Protein AF-A0A8H9R2J2-F1 (afdb_monomer_lite)

Structure (mmCIF, N/CA/C/O backbone):
data_AF-A0A8H9R2J2-F1
#
_entry.id   AF-A0A8H9R2J2-F1
#
loop_
_atom_site.group_PDB
_atom_site.id
_atom_site.type_symbol
_atom_site.label_atom_id
_atom_site.label_alt_id
_atom_site.label_comp_id
_atom_site.label_asym_id
_atom_site.label_entity_id
_atom_site.label_seq_id
_atom_site.pdbx_PDB_ins_code
_atom_site.Cartn_x
_atom_site.Cartn_y
_atom_site.Cartn_z
_atom_site.occupancy
_atom_site.B_iso_or_equiv
_atom_site.auth_seq_id
_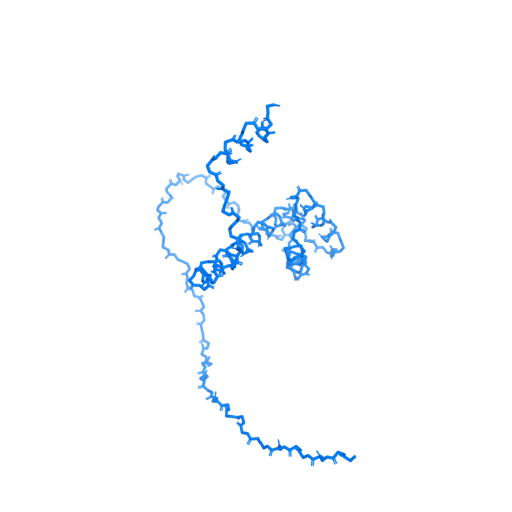atom_site.auth_comp_id
_atom_site.auth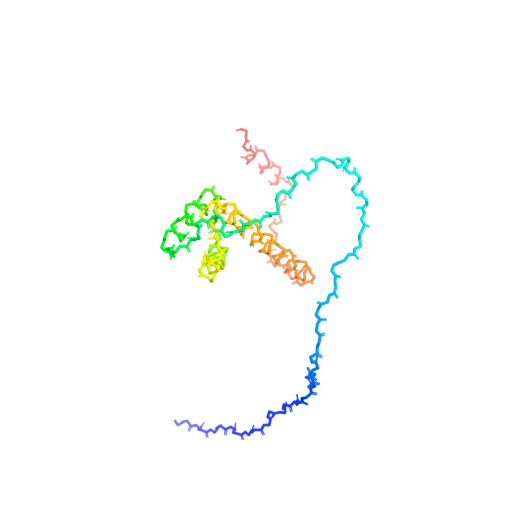_asym_id
_atom_site.auth_atom_id
_atom_site.pdbx_PDB_model_num
ATOM 1 N N . PRO A 1 1 ? 14.509 -47.977 -27.567 1.00 40.25 1 PRO A N 1
ATOM 2 C CA . PRO A 1 1 ? 15.419 -48.338 -26.453 1.00 40.25 1 PRO A CA 1
ATOM 3 C C . PRO A 1 1 ? 16.107 -47.089 -25.881 1.00 40.25 1 PRO A C 1
ATOM 5 O O . PRO A 1 1 ? 16.903 -46.465 -26.574 1.00 40.25 1 PRO A O 1
ATOM 8 N N . LEU A 1 2 ? 15.741 -46.700 -24.653 1.00 37.38 2 LEU A N 1
ATOM 9 C CA . LEU A 1 2 ? 16.512 -45.759 -23.833 1.00 37.38 2 LEU A CA 1
ATOM 10 C C . LEU A 1 2 ? 17.822 -46.418 -23.378 1.00 37.38 2 LEU A C 1
ATOM 12 O O . LEU A 1 2 ? 17.802 -47.600 -23.030 1.00 37.38 2 LEU A O 1
ATOM 16 N N . PRO A 1 3 ? 18.894 -45.636 -23.194 1.00 49.31 3 PRO A N 1
ATOM 17 C CA . PRO A 1 3 ? 19.868 -45.891 -22.152 1.00 49.31 3 PRO A CA 1
ATOM 18 C C . PRO A 1 3 ? 19.660 -44.916 -20.984 1.00 49.31 3 PRO A C 1
ATOM 20 O O . PRO A 1 3 ? 19.896 -43.714 -21.089 1.00 49.31 3 PRO A O 1
ATOM 23 N N . ASN A 1 4 ? 19.234 -45.480 -19.854 1.00 39.59 4 ASN A N 1
ATOM 24 C CA . ASN A 1 4 ? 19.409 -44.919 -18.518 1.00 39.59 4 ASN A CA 1
ATOM 25 C C . ASN A 1 4 ? 20.904 -44.850 -18.172 1.00 39.59 4 ASN A C 1
ATOM 27 O O . ASN A 1 4 ? 21.568 -45.886 -18.224 1.00 39.59 4 ASN A O 1
ATOM 31 N N . LYS A 1 5 ? 21.391 -43.699 -17.688 1.00 43.66 5 LYS A N 1
ATOM 32 C CA . LYS A 1 5 ? 22.328 -43.643 -16.548 1.00 43.66 5 LYS A CA 1
ATOM 33 C C . LYS A 1 5 ? 22.437 -42.220 -15.980 1.00 43.66 5 LYS A C 1
ATOM 35 O O . LYS A 1 5 ? 22.988 -41.334 -16.624 1.00 43.66 5 LYS A O 1
ATOM 40 N N . LEU A 1 6 ? 21.921 -42.024 -14.764 1.00 39.28 6 LEU A N 1
ATOM 41 C CA . LEU A 1 6 ? 22.295 -40.906 -13.889 1.00 39.28 6 LEU A CA 1
ATOM 42 C C . LEU A 1 6 ? 23.759 -41.054 -13.441 1.00 39.28 6 LEU A C 1
ATOM 44 O O . LEU A 1 6 ? 24.194 -42.183 -13.191 1.00 39.28 6 LEU A O 1
ATOM 48 N N . PRO A 1 7 ? 24.462 -39.944 -13.174 1.00 38.97 7 PRO A N 1
ATOM 49 C CA . PRO A 1 7 ? 25.505 -39.907 -12.168 1.00 38.97 7 PRO A CA 1
ATOM 50 C C . PRO A 1 7 ? 24.983 -39.241 -10.883 1.00 38.97 7 PRO A C 1
ATOM 52 O O . PRO A 1 7 ? 24.687 -38.049 -10.856 1.00 38.97 7 PRO A O 1
ATOM 55 N N . ASN A 1 8 ? 24.904 -40.039 -9.816 1.00 38.12 8 ASN A N 1
ATOM 56 C CA . ASN A 1 8 ? 25.047 -39.568 -8.440 1.00 38.12 8 ASN A CA 1
ATOM 57 C C . ASN A 1 8 ? 26.538 -39.314 -8.183 1.00 38.12 8 ASN A C 1
ATOM 59 O O . ASN A 1 8 ? 27.336 -40.218 -8.433 1.00 38.12 8 ASN A O 1
ATOM 63 N N . ASN A 1 9 ? 26.899 -38.172 -7.600 1.00 42.84 9 ASN A N 1
ATOM 64 C CA . ASN A 1 9 ? 27.649 -38.156 -6.343 1.00 42.84 9 ASN A CA 1
ATOM 65 C C . ASN A 1 9 ? 27.683 -36.757 -5.714 1.00 42.84 9 ASN A C 1
ATOM 67 O O . ASN A 1 9 ? 27.720 -35.716 -6.363 1.00 42.84 9 ASN A O 1
ATOM 71 N N . GLU A 1 10 ? 27.611 -36.808 -4.397 1.00 39.50 10 GLU A N 1
ATOM 72 C CA . GLU A 1 10 ? 27.615 -35.728 -3.436 1.00 39.50 10 GLU A CA 1
ATOM 73 C C . GLU A 1 10 ? 29.018 -35.121 -3.305 1.00 39.50 10 GLU A C 1
ATOM 75 O O . GLU A 1 10 ? 30.002 -35.851 -3.187 1.00 39.50 10 GLU A O 1
ATOM 80 N N . ASN A 1 11 ? 29.099 -33.789 -3.254 1.00 36.09 11 ASN A N 1
ATOM 81 C CA . ASN A 1 11 ? 29.964 -33.091 -2.299 1.00 36.09 11 ASN A CA 1
ATOM 82 C C . ASN A 1 11 ? 29.578 -31.604 -2.247 1.00 36.09 11 ASN A C 1
ATOM 84 O O . ASN A 1 11 ? 30.081 -30.775 -3.004 1.00 36.09 11 ASN A O 1
ATOM 88 N N . ILE A 1 12 ? 28.626 -31.273 -1.372 1.00 41.31 12 ILE A N 1
ATOM 89 C CA . ILE A 1 12 ? 28.333 -29.888 -0.997 1.00 41.31 12 ILE A CA 1
ATOM 90 C C . ILE A 1 12 ? 29.261 -29.552 0.169 1.00 41.31 12 ILE A C 1
ATOM 92 O O . ILE A 1 12 ? 29.007 -29.938 1.307 1.00 41.31 12 ILE A O 1
ATOM 96 N N . THR A 1 13 ? 30.347 -28.841 -0.119 1.00 35.34 13 THR A N 1
ATOM 97 C CA . THR A 1 13 ? 31.195 -28.247 0.914 1.00 35.34 13 THR A CA 1
ATOM 98 C C . THR A 1 13 ? 30.497 -27.006 1.466 1.00 35.34 13 THR A C 1
ATOM 100 O O . THR A 1 13 ? 30.452 -25.965 0.813 1.00 35.34 13 THR A O 1
ATOM 103 N N . ILE A 1 14 ? 29.944 -27.121 2.671 1.00 45.06 14 ILE A N 1
ATOM 104 C CA . ILE A 1 14 ? 29.534 -25.988 3.507 1.00 45.06 14 ILE A CA 1
ATOM 105 C C . ILE A 1 14 ? 30.770 -25.558 4.310 1.00 45.06 14 ILE A C 1
ATOM 107 O O . ILE A 1 14 ? 31.346 -26.410 4.987 1.00 45.06 14 ILE A O 1
ATOM 111 N N . PRO A 1 15 ? 31.200 -24.286 4.293 1.00 39.56 15 PRO A N 1
ATOM 112 C CA . PRO A 1 15 ? 32.057 -23.774 5.343 1.00 39.56 15 PRO A CA 1
ATOM 113 C C . PRO A 1 15 ? 31.181 -23.164 6.440 1.00 39.56 15 PRO A C 1
ATOM 115 O O . PRO A 1 15 ? 30.528 -22.137 6.243 1.00 39.56 15 PRO A O 1
ATOM 118 N N . ASP A 1 16 ? 31.175 -23.829 7.591 1.00 35.31 16 ASP A N 1
ATOM 119 C CA . ASP A 1 16 ? 30.593 -23.338 8.832 1.00 35.31 16 ASP A CA 1
ATOM 120 C C . ASP A 1 16 ? 31.522 -22.353 9.559 1.00 35.31 16 ASP A C 1
ATOM 122 O O . ASP A 1 16 ? 32.749 -22.434 9.509 1.00 35.31 16 ASP A O 1
ATOM 126 N N . THR A 1 17 ? 30.863 -21.517 10.363 1.00 38.09 17 THR A N 1
ATOM 127 C CA . THR A 1 17 ? 31.342 -20.738 11.515 1.00 38.09 17 THR A CA 1
ATOM 128 C C . THR A 1 17 ? 31.976 -19.362 11.272 1.00 38.09 17 THR A C 1
ATOM 130 O O . THR A 1 17 ? 33.147 -19.189 10.961 1.00 38.09 17 THR A O 1
ATOM 133 N N . THR A 1 18 ? 31.213 -18.330 11.633 1.00 35.38 18 THR A N 1
ATOM 134 C CA . THR A 1 18 ? 31.682 -17.383 12.657 1.00 35.38 18 THR A CA 1
ATOM 135 C C . THR A 1 18 ? 30.514 -17.065 13.581 1.00 35.38 18 THR A C 1
ATOM 137 O O . THR A 1 18 ? 29.574 -16.359 13.229 1.00 35.38 18 THR A O 1
ATOM 140 N N . SER A 1 19 ? 30.567 -17.677 14.760 1.00 42.97 19 SER A N 1
ATOM 141 C CA . SER A 1 19 ? 29.720 -17.348 15.898 1.00 42.97 19 SER A CA 1
ATOM 142 C C . SER A 1 19 ? 30.128 -15.976 16.434 1.00 42.97 19 SER A C 1
ATOM 144 O O . SER A 1 19 ? 31.315 -15.734 16.644 1.00 42.97 19 SER A O 1
ATOM 146 N N . ILE A 1 20 ? 29.159 -15.093 16.669 1.00 40.41 20 ILE A N 1
ATOM 147 C CA . ILE A 1 20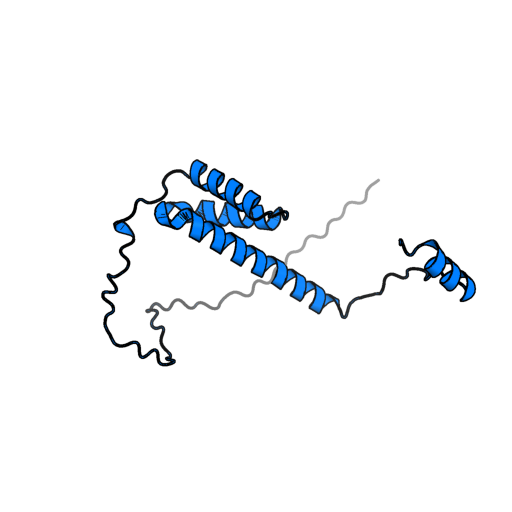 ? 29.309 -13.968 17.597 1.00 40.41 20 ILE A CA 1
ATOM 148 C C . ILE A 1 20 ? 28.048 -13.952 18.452 1.00 40.41 20 ILE A C 1
ATOM 150 O O . ILE A 1 20 ? 27.108 -13.193 18.225 1.00 40.41 20 ILE A O 1
ATOM 154 N N . GLU A 1 21 ? 28.020 -14.852 19.428 1.00 39.72 21 GLU A N 1
ATOM 155 C CA . GLU A 1 21 ? 27.194 -14.665 20.607 1.00 39.72 21 GLU A CA 1
ATOM 156 C C . GLU A 1 21 ? 27.966 -13.740 21.555 1.00 39.72 21 GLU A C 1
ATOM 158 O O . GLU A 1 21 ? 29.049 -14.062 22.042 1.00 39.72 21 GLU A O 1
ATOM 163 N N . GLY A 1 22 ? 27.436 -12.536 21.739 1.00 34.53 22 GLY A N 1
ATOM 164 C CA . GLY A 1 22 ? 28.041 -11.487 22.545 1.00 34.53 22 GLY A CA 1
ATOM 165 C C . GLY A 1 22 ? 27.016 -10.395 22.793 1.00 34.53 22 GLY A C 1
ATOM 166 O O . GLY A 1 22 ? 26.977 -9.386 22.097 1.00 34.53 22 GLY A O 1
ATOM 167 N N . ASN A 1 23 ? 26.138 -10.640 23.762 1.00 40.50 23 ASN A N 1
ATOM 168 C CA . ASN A 1 23 ? 25.241 -9.640 24.325 1.00 40.50 23 ASN A CA 1
ATOM 169 C C . ASN A 1 23 ? 26.026 -8.375 24.707 1.00 40.50 23 ASN A C 1
ATOM 171 O O . ASN A 1 23 ? 26.994 -8.496 25.452 1.00 40.50 23 ASN A O 1
ATOM 175 N N . GLN A 1 24 ? 25.569 -7.191 24.276 1.00 40.03 24 GLN A N 1
ATOM 176 C CA . GLN A 1 24 ? 25.270 -6.034 25.143 1.00 40.03 24 GLN A CA 1
ATOM 177 C C . GLN A 1 24 ? 25.018 -4.743 24.335 1.00 40.03 24 GLN A C 1
ATOM 179 O O . GLN A 1 24 ? 25.863 -4.277 23.583 1.00 40.03 24 GLN A O 1
ATOM 184 N N . ALA A 1 25 ? 23.826 -4.178 24.565 1.00 40.41 25 ALA A N 1
ATOM 185 C CA . ALA A 1 25 ? 23.420 -2.773 24.456 1.00 40.41 25 ALA A CA 1
ATOM 186 C C . ALA A 1 25 ? 23.825 -1.957 23.207 1.00 40.41 25 ALA A C 1
ATOM 188 O O . ALA A 1 25 ? 24.950 -1.492 23.061 1.00 40.41 25 ALA A O 1
ATOM 189 N N . THR A 1 26 ? 22.828 -1.599 22.393 1.00 51.66 26 THR A N 1
ATOM 190 C CA . THR A 1 26 ? 22.862 -0.396 21.544 1.00 51.66 26 THR A CA 1
ATOM 191 C C . THR A 1 26 ? 22.784 0.879 22.394 1.00 51.66 26 THR A C 1
ATOM 193 O O . THR A 1 26 ? 21.790 1.086 23.091 1.00 51.66 26 THR A O 1
ATOM 196 N N . PRO A 1 27 ? 23.784 1.770 22.309 1.00 44.31 27 PRO A N 1
ATOM 197 C CA . PRO A 1 27 ? 23.528 3.213 22.184 1.00 44.31 27 PRO A CA 1
ATOM 198 C C . PRO A 1 27 ? 24.509 3.844 21.165 1.00 44.31 27 PRO A C 1
ATOM 200 O O . PRO A 1 27 ? 25.546 3.275 20.866 1.00 44.31 27 PRO A O 1
ATOM 203 N N . ARG A 1 28 ? 24.337 5.017 20.558 1.00 37.16 28 ARG A N 1
ATOM 204 C CA . ARG A 1 28 ? 23.518 6.213 20.779 1.00 37.16 28 ARG A CA 1
ATOM 205 C C . ARG A 1 28 ? 23.561 6.974 19.445 1.00 37.16 28 ARG A C 1
ATOM 207 O O . ARG A 1 28 ? 24.633 7.119 18.859 1.00 37.16 28 ARG A O 1
ATOM 214 N N . TYR A 1 29 ? 22.431 7.509 18.990 1.00 47.19 29 TYR A N 1
ATOM 215 C CA . TYR A 1 29 ? 22.470 8.674 18.105 1.00 47.19 29 TYR A CA 1
ATOM 216 C C . TYR A 1 29 ? 23.194 9.806 18.842 1.00 47.19 29 TYR A C 1
ATOM 218 O O . TYR A 1 29 ? 22.926 9.985 20.025 1.00 47.19 29 TYR A O 1
ATOM 226 N N . ILE A 1 30 ? 24.087 10.528 18.157 1.00 48.75 30 ILE A N 1
ATOM 227 C CA . ILE A 1 30 ? 24.297 11.990 18.231 1.00 48.75 30 ILE A CA 1
ATOM 228 C C . ILE A 1 30 ? 25.520 12.352 17.368 1.00 48.75 30 ILE A C 1
ATOM 230 O O . ILE A 1 30 ? 26.632 11.912 17.651 1.00 48.75 30 ILE A O 1
ATOM 234 N N . ARG A 1 31 ? 25.320 13.220 16.363 1.00 39.34 31 ARG A N 1
ATOM 235 C CA . ARG A 1 31 ? 26.267 14.306 16.041 1.00 39.34 31 ARG A CA 1
ATOM 236 C C . ARG A 1 31 ? 25.587 15.439 15.254 1.00 39.34 31 ARG A C 1
ATOM 238 O O . ARG A 1 31 ? 25.525 15.427 14.033 1.00 39.34 31 ARG A O 1
ATOM 245 N N . ASN A 1 32 ? 25.042 16.369 16.030 1.00 47.47 32 ASN A N 1
ATOM 246 C CA . ASN A 1 32 ? 25.094 17.833 15.944 1.00 47.47 32 ASN A CA 1
ATOM 247 C C . ASN A 1 32 ? 25.341 18.486 14.573 1.00 47.47 32 ASN A C 1
ATOM 249 O O . ASN A 1 32 ? 26.468 18.480 14.090 1.00 47.47 32 ASN A O 1
ATOM 253 N N . ASN A 1 33 ? 24.327 19.206 14.084 1.00 49.59 33 ASN A N 1
ATOM 254 C CA . ASN A 1 33 ? 24.485 20.567 13.571 1.00 49.59 33 ASN A CA 1
ATOM 255 C C . ASN A 1 33 ? 23.417 21.435 14.253 1.00 49.59 33 ASN A C 1
ATOM 257 O O . ASN A 1 33 ? 22.268 21.021 14.388 1.00 49.59 33 ASN A O 1
ATOM 261 N N . ASN A 1 34 ? 23.851 22.583 14.757 1.00 53.75 34 ASN A N 1
ATOM 262 C CA . ASN A 1 34 ? 23.181 23.396 15.766 1.00 53.75 34 ASN A CA 1
ATOM 263 C C . ASN A 1 34 ? 21.813 23.906 15.294 1.00 53.75 34 ASN A C 1
ATOM 265 O O . ASN A 1 34 ? 21.733 24.662 14.328 1.00 53.75 34 ASN A O 1
ATOM 269 N N . ILE A 1 35 ? 20.755 23.523 16.007 1.00 57.56 35 ILE A N 1
ATOM 270 C CA . ILE A 1 35 ? 19.443 24.161 15.917 1.00 57.56 35 ILE A CA 1
ATOM 271 C C . ILE A 1 35 ? 19.280 24.943 17.217 1.00 57.56 35 ILE A C 1
ATOM 273 O O . ILE A 1 35 ? 18.864 24.391 18.233 1.00 57.56 35 ILE A O 1
ATOM 277 N N . ASP A 1 36 ? 19.694 26.206 17.190 1.00 52.72 36 ASP A N 1
ATOM 278 C CA . ASP A 1 36 ? 19.280 27.181 18.191 1.00 52.72 36 ASP A CA 1
ATOM 279 C C . ASP A 1 36 ?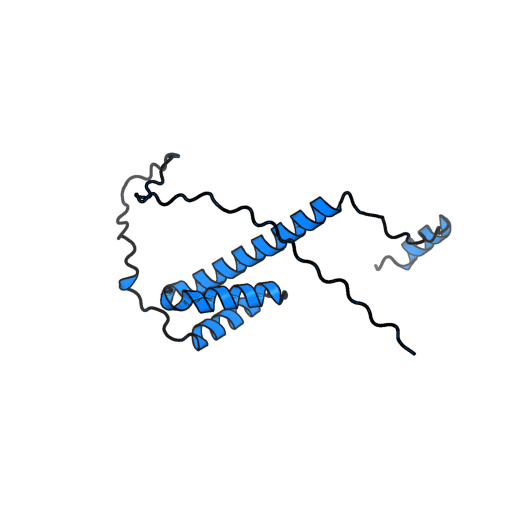 17.892 27.680 17.781 1.00 52.72 36 ASP A C 1
ATOM 281 O O . ASP A 1 36 ? 17.739 28.475 16.852 1.00 52.72 36 ASP A O 1
ATOM 285 N N . ILE A 1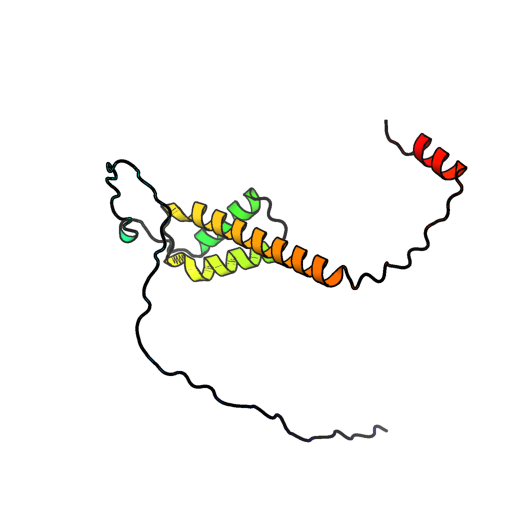 37 ? 16.869 27.104 18.400 1.00 55.94 37 ILE A N 1
ATOM 286 C CA . ILE A 1 37 ? 15.522 27.657 18.398 1.00 55.94 37 ILE A CA 1
ATOM 287 C C . ILE A 1 37 ? 15.290 28.017 19.851 1.00 55.94 37 ILE A C 1
ATOM 289 O O . ILE A 1 37 ? 15.072 27.124 20.673 1.00 55.94 37 ILE A O 1
ATOM 293 N N . ASP A 1 38 ? 15.406 29.310 20.147 1.00 49.47 38 ASP A N 1
ATOM 294 C CA . ASP A 1 38 ? 14.782 29.978 21.286 1.00 49.47 38 ASP A CA 1
ATOM 295 C C . ASP A 1 38 ? 13.658 29.108 21.871 1.00 49.47 38 ASP A C 1
ATOM 297 O O . ASP A 1 38 ? 12.639 28.798 21.239 1.00 49.47 38 ASP A O 1
ATOM 301 N N . SER A 1 39 ? 13.961 28.591 23.056 1.00 55.06 39 SER A N 1
ATOM 302 C CA . SER A 1 39 ? 13.229 27.541 23.731 1.00 55.06 39 SER A CA 1
ATOM 303 C C . SER A 1 39 ? 11.902 28.069 24.261 1.00 55.06 39 SER A C 1
ATOM 305 O O . SER A 1 39 ? 11.762 28.381 25.438 1.00 55.06 39 SER A O 1
ATOM 307 N N . ASN A 1 40 ? 10.887 28.049 23.402 1.00 53.16 40 ASN A N 1
ATOM 308 C CA . ASN A 1 40 ? 9.493 27.924 23.818 1.00 53.16 40 ASN A CA 1
ATOM 309 C C . ASN A 1 40 ? 8.842 26.702 23.157 1.00 53.16 40 ASN A C 1
ATOM 311 O O . ASN A 1 40 ? 7.767 26.773 22.560 1.00 53.16 40 ASN A O 1
ATOM 315 N N . SER A 1 41 ? 9.515 25.554 23.229 1.00 51.59 41 SER A N 1
ATOM 316 C CA . SER A 1 41 ? 8.905 24.294 22.827 1.00 51.59 41 SER A CA 1
ATOM 317 C C . SER A 1 41 ? 8.267 23.654 24.050 1.00 51.59 41 SER A C 1
ATOM 319 O O . SER A 1 41 ? 8.879 22.855 24.755 1.00 51.59 41 SER A O 1
ATOM 321 N N . ASN A 1 42 ? 6.987 23.946 24.270 1.00 57.69 42 ASN A N 1
ATOM 322 C CA . ASN A 1 42 ? 6.096 22.966 24.885 1.00 57.69 42 ASN A CA 1
ATOM 323 C C . ASN A 1 42 ? 5.970 21.759 23.931 1.00 57.69 42 ASN A C 1
ATOM 325 O O . ASN A 1 42 ? 4.880 21.470 23.432 1.00 57.69 42 ASN A O 1
ATOM 329 N N . SER A 1 43 ? 7.065 21.057 23.615 1.00 61.78 43 SER A N 1
ATOM 330 C CA . SER A 1 43 ? 6.989 19.775 22.927 1.00 61.78 43 SER A CA 1
ATOM 331 C C . SER A 1 43 ? 6.481 18.778 23.950 1.00 61.78 43 SER A C 1
ATOM 333 O O . SER A 1 43 ? 7.255 18.098 24.620 1.00 61.78 43 SER A O 1
ATOM 335 N N . LYS A 1 44 ? 5.158 18.727 24.109 1.00 67.38 44 LYS A N 1
ATOM 336 C CA . LYS A 1 44 ? 4.502 17.568 24.703 1.00 67.38 44 LYS A CA 1
ATOM 337 C C . LYS A 1 44 ? 5.052 16.347 23.975 1.00 67.38 44 LYS A C 1
ATOM 339 O O . LYS A 1 44 ? 4.905 16.241 22.757 1.00 67.38 44 LYS A O 1
ATOM 344 N N . GLU A 1 45 ? 5.740 15.492 24.718 1.00 77.94 45 GLU A N 1
ATOM 345 C CA . GLU A 1 45 ? 6.297 14.251 24.204 1.00 77.94 45 GLU A CA 1
ATOM 346 C C . GLU A 1 45 ? 5.196 13.481 23.466 1.00 77.94 45 GLU A C 1
ATOM 348 O O . GLU A 1 45 ? 4.043 13.430 23.912 1.00 77.94 45 GLU A O 1
ATOM 353 N N . PHE A 1 46 ? 5.511 12.966 22.277 1.00 75.38 46 PHE A N 1
ATOM 354 C CA . PHE A 1 46 ? 4.518 12.273 21.468 1.00 75.38 46 PHE A CA 1
ATOM 355 C C . PHE A 1 46 ? 4.092 10.985 22.177 1.00 75.38 46 PHE A C 1
ATOM 357 O O . PHE A 1 46 ? 4.806 9.986 22.151 1.00 75.38 46 PHE A O 1
ATOM 364 N N . ASN A 1 47 ? 2.905 11.000 22.783 1.00 80.94 47 ASN A N 1
ATOM 365 C CA . ASN A 1 47 ? 2.314 9.817 23.388 1.00 80.94 47 ASN A CA 1
ATOM 366 C C . ASN A 1 47 ? 1.383 9.119 22.383 1.00 80.94 47 ASN A C 1
ATOM 368 O O . ASN A 1 47 ? 0.260 9.561 22.121 1.00 80.94 47 ASN A O 1
ATOM 372 N N . ALA A 1 48 ? 1.867 8.019 21.804 1.00 74.19 48 ALA A N 1
ATOM 373 C CA . ALA A 1 48 ? 1.140 7.234 20.810 1.00 74.19 48 ALA A CA 1
ATOM 374 C C . ALA A 1 48 ? -0.067 6.472 21.384 1.00 74.19 48 ALA A C 1
ATOM 376 O O . ALA A 1 48 ? -0.921 6.049 20.600 1.00 74.19 48 ALA A O 1
ATOM 377 N N . ASP A 1 49 ? -0.124 6.284 22.704 1.00 83.31 49 ASP A N 1
ATOM 378 C CA . ASP A 1 49 ? -1.163 5.514 23.399 1.00 83.31 49 ASP A CA 1
ATOM 379 C C . ASP A 1 49 ? -2.424 6.347 23.648 1.00 83.31 49 ASP A C 1
ATOM 381 O O . ASP A 1 49 ? -3.496 5.807 23.898 1.00 83.31 49 ASP A O 1
ATOM 385 N N . MET A 1 50 ? -2.330 7.670 23.477 1.00 88.56 50 MET A N 1
ATOM 386 C CA . MET A 1 50 ? -3.484 8.573 23.494 1.00 88.56 50 MET A CA 1
ATOM 387 C C . MET A 1 50 ? -4.356 8.475 22.233 1.00 88.56 50 MET A C 1
ATOM 389 O O . MET A 1 50 ? -5.391 9.135 22.148 1.00 88.56 50 MET A O 1
ATOM 393 N N . TYR A 1 51 ? -3.931 7.707 21.228 1.00 89.69 51 TYR A N 1
ATOM 394 C CA . TYR A 1 51 ? -4.607 7.604 19.942 1.00 89.69 51 TYR A CA 1
ATOM 395 C C . TYR A 1 51 ? -5.054 6.174 19.662 1.00 89.69 51 TYR A C 1
ATOM 397 O O . TYR A 1 51 ? -4.295 5.222 19.834 1.00 89.69 51 TYR A O 1
ATOM 405 N N . GLU A 1 52 ? -6.266 6.046 19.125 1.00 92.62 52 GLU A N 1
ATOM 406 C CA . GLU A 1 52 ? -6.816 4.765 18.694 1.00 92.62 52 GLU A CA 1
ATOM 407 C C . GLU A 1 52 ? -5.918 4.101 17.640 1.00 92.62 52 GLU A C 1
ATOM 409 O O . GLU A 1 52 ? -5.508 4.726 16.653 1.00 92.62 52 GLU A O 1
ATOM 414 N N . LYS A 1 53 ? -5.600 2.823 17.858 1.00 93.38 53 LYS A N 1
ATOM 415 C CA . LYS A 1 53 ? -4.824 1.989 16.933 1.00 93.38 53 LYS A CA 1
ATOM 416 C C . LYS A 1 53 ? -5.732 1.376 15.870 1.00 93.38 53 LYS A C 1
ATOM 418 O O . LYS A 1 53 ? -6.894 1.084 16.124 1.00 93.38 53 LYS A O 1
ATOM 423 N N . CYS A 1 54 ? -5.189 1.119 14.685 1.00 92.56 54 CYS A N 1
ATOM 424 C CA . CYS A 1 54 ? -5.927 0.407 13.646 1.00 92.56 54 CYS A CA 1
ATOM 425 C C . CYS A 1 54 ? -6.125 -1.065 14.049 1.00 92.56 54 CYS A C 1
ATOM 427 O O . CYS A 1 54 ? -5.156 -1.792 14.269 1.00 92.56 54 CYS A O 1
ATOM 429 N N . THR A 1 55 ? -7.372 -1.535 14.080 1.00 93.06 55 THR A N 1
ATOM 430 C CA . THR A 1 55 ? -7.727 -2.919 14.457 1.00 93.06 55 THR A CA 1
ATOM 431 C C . THR A 1 55 ? -8.186 -3.765 13.265 1.00 93.06 55 THR A C 1
ATOM 433 O O . THR A 1 55 ? -7.919 -4.969 13.211 1.00 93.06 55 THR A O 1
ATOM 436 N N . SER A 1 56 ? -8.795 -3.128 12.263 1.00 96.00 56 SER A N 1
ATOM 437 C CA . SER A 1 56 ? -9.317 -3.769 11.056 1.00 96.00 56 SER A CA 1
ATOM 438 C C . SER A 1 56 ? -8.319 -3.717 9.900 1.00 96.00 56 SER A C 1
ATOM 440 O O . SER A 1 56 ? -8.033 -2.668 9.320 1.00 96.00 56 SER A O 1
ATOM 442 N N . LEU A 1 57 ? -7.809 -4.887 9.513 1.00 95.19 57 LEU A N 1
ATOM 443 C CA . LEU A 1 57 ? -6.944 -5.015 8.339 1.00 95.19 57 LEU A CA 1
ATOM 444 C C . LEU A 1 57 ? -7.697 -4.720 7.031 1.00 95.19 57 LEU A C 1
ATOM 446 O O . LEU A 1 57 ? -7.101 -4.244 6.064 1.00 95.19 57 LEU A O 1
ATOM 450 N N . VAL A 1 58 ? -8.998 -5.018 6.985 1.00 96.56 58 VAL A N 1
ATOM 451 C CA . VAL A 1 58 ? -9.834 -4.794 5.798 1.00 96.56 58 VAL A CA 1
ATOM 452 C C . VAL A 1 58 ? -9.938 -3.299 5.504 1.00 96.56 58 VAL A C 1
ATOM 454 O O . VAL A 1 58 ? -9.685 -2.890 4.369 1.00 96.56 58 VAL A O 1
ATOM 457 N N . ASP A 1 59 ? -10.192 -2.482 6.525 1.00 95.62 59 ASP A N 1
ATOM 458 C CA . ASP A 1 59 ? -10.332 -1.030 6.368 1.00 95.62 59 ASP A CA 1
ATOM 459 C C . ASP A 1 59 ? -9.009 -0.381 5.969 1.00 95.62 59 ASP A C 1
ATOM 461 O O . ASP A 1 59 ? -8.957 0.410 5.025 1.00 95.62 59 ASP A O 1
ATOM 465 N N . VAL A 1 60 ? -7.907 -0.812 6.590 1.00 96.38 60 VAL A N 1
ATOM 466 C CA . VAL A 1 60 ? -6.556 -0.379 6.207 1.00 96.38 60 VAL A CA 1
ATOM 467 C C . VAL A 1 60 ? -6.271 -0.720 4.743 1.00 96.38 60 VAL A C 1
ATOM 469 O O . VAL A 1 60 ? -5.788 0.127 3.991 1.00 96.38 60 VAL A O 1
ATOM 472 N N . ARG A 1 61 ? -6.606 -1.932 4.285 1.00 96.75 61 ARG A N 1
ATOM 473 C CA . ARG A 1 61 ? -6.425 -2.333 2.879 1.00 96.75 61 ARG A CA 1
ATOM 474 C C . ARG A 1 61 ? -7.297 -1.524 1.925 1.00 96.75 61 ARG A C 1
ATOM 476 O O . ARG A 1 61 ? -6.839 -1.204 0.827 1.00 96.75 61 ARG A O 1
ATOM 483 N N . ASN A 1 62 ? -8.523 -1.193 2.313 1.00 97.62 62 ASN A N 1
ATOM 484 C CA . ASN A 1 62 ? -9.409 -0.351 1.513 1.00 97.62 62 ASN A CA 1
ATOM 485 C C . ASN A 1 62 ? -8.839 1.064 1.376 1.00 97.62 62 ASN A C 1
ATOM 487 O O . ASN A 1 62 ? -8.711 1.553 0.251 1.00 97.62 62 ASN A O 1
ATOM 491 N N . LYS A 1 63 ? -8.360 1.657 2.476 1.00 97.44 63 LYS A N 1
ATOM 492 C CA . LYS A 1 63 ? -7.699 2.968 2.461 1.00 97.44 63 LYS A CA 1
ATOM 493 C C . LYS A 1 63 ? -6.413 2.959 1.630 1.00 97.44 63 LYS A C 1
ATOM 495 O O . LYS A 1 63 ? -6.172 3.871 0.846 1.00 97.44 63 LYS A O 1
ATOM 500 N N . VAL A 1 64 ? -5.614 1.891 1.705 1.00 97.69 64 VAL A N 1
ATOM 501 C CA . VAL A 1 64 ? -4.437 1.713 0.835 1.00 97.69 64 VAL A CA 1
ATOM 502 C C . VAL A 1 64 ? -4.835 1.703 -0.643 1.00 97.69 64 VAL A C 1
ATOM 504 O O . VAL A 1 64 ? -4.187 2.363 -1.454 1.00 97.69 64 VAL A O 1
ATOM 507 N N . LYS A 1 65 ? -5.899 0.984 -1.024 1.00 97.69 65 LYS A N 1
ATOM 508 C CA . LYS A 1 65 ? -6.377 0.946 -2.418 1.00 97.69 65 LYS A CA 1
ATOM 509 C C . LYS A 1 65 ? -6.853 2.316 -2.902 1.00 97.69 65 LYS A C 1
ATOM 511 O O . LYS A 1 65 ? -6.561 2.677 -4.041 1.00 97.69 65 LYS A O 1
ATOM 516 N N . GLU A 1 66 ? -7.568 3.056 -2.061 1.00 98.25 66 GLU A N 1
ATOM 517 C CA . GLU A 1 66 ? -8.005 4.431 -2.328 1.00 98.25 66 GLU A CA 1
ATOM 518 C C . GLU A 1 66 ? -6.802 5.345 -2.595 1.00 98.25 66 GLU A C 1
ATOM 520 O O . GLU A 1 66 ? -6.714 5.950 -3.664 1.00 98.25 66 GLU A O 1
ATOM 525 N N . LEU A 1 67 ? -5.815 5.353 -1.696 1.00 98.00 67 LEU A N 1
ATOM 526 C CA . LEU A 1 67 ? -4.633 6.213 -1.809 1.00 98.00 67 LEU A CA 1
ATOM 527 C C . LEU A 1 67 ? -3.715 5.814 -2.970 1.00 98.00 67 LEU A C 1
ATOM 529 O O . LEU A 1 67 ? -3.179 6.676 -3.661 1.00 98.00 67 LEU A O 1
ATOM 533 N N . LEU A 1 68 ? -3.579 4.520 -3.274 1.00 97.88 68 LEU A N 1
ATOM 534 C CA . LEU A 1 68 ? -2.852 4.058 -4.463 1.00 97.88 68 LEU A CA 1
ATOM 535 C C . LEU A 1 68 ? -3.516 4.527 -5.768 1.00 97.88 68 LEU A C 1
ATOM 537 O O . LEU A 1 68 ? -2.808 4.851 -6.728 1.00 97.88 68 LEU A O 1
ATOM 541 N N . LYS A 1 69 ? -4.858 4.564 -5.813 1.00 97.62 69 LYS A N 1
ATOM 542 C CA . LYS A 1 69 ? -5.617 5.121 -6.945 1.00 97.62 69 LYS A CA 1
ATOM 543 C C . LYS A 1 69 ? -5.432 6.635 -7.031 1.00 97.62 69 LYS A C 1
ATOM 545 O O . LYS A 1 69 ? -5.104 7.118 -8.113 1.00 97.62 69 LYS A O 1
ATOM 550 N N . ALA A 1 70 ? -5.561 7.351 -5.914 1.00 97.62 70 ALA A N 1
ATOM 551 C CA . ALA A 1 70 ? -5.361 8.800 -5.844 1.00 97.62 70 ALA A CA 1
ATOM 552 C C . ALA A 1 70 ? -3.945 9.202 -6.288 1.00 97.62 70 ALA A C 1
ATOM 554 O O . ALA A 1 70 ? -3.771 10.084 -7.125 1.00 97.62 70 ALA A O 1
ATOM 555 N N . ALA A 1 71 ? -2.928 8.463 -5.842 1.00 95.69 71 ALA A N 1
ATOM 556 C CA . ALA A 1 71 ? -1.542 8.650 -6.252 1.00 95.69 71 ALA A CA 1
ATOM 557 C C . ALA A 1 71 ? -1.256 8.187 -7.696 1.00 95.69 71 ALA A C 1
ATOM 559 O O . ALA A 1 71 ? -0.127 8.329 -8.165 1.00 95.69 71 ALA A O 1
ATOM 560 N N . ARG A 1 72 ? -2.234 7.617 -8.418 1.00 96.75 72 ARG A N 1
ATOM 561 C CA . ARG A 1 72 ? -2.106 7.110 -9.801 1.00 96.75 72 ARG A CA 1
ATOM 562 C C . ARG A 1 72 ? -0.992 6.064 -9.956 1.00 96.75 72 ARG A C 1
ATOM 564 O O . ARG A 1 72 ? -0.299 6.007 -10.974 1.00 96.75 72 ARG A O 1
ATOM 571 N N . VAL A 1 73 ? -0.793 5.212 -8.947 1.00 96.00 73 VAL A N 1
ATOM 572 C CA . VAL A 1 73 ? 0.221 4.146 -8.989 1.00 96.00 73 VAL A CA 1
ATOM 573 C C . VAL A 1 73 ? -0.201 3.071 -9.993 1.00 96.00 73 VAL A C 1
ATOM 575 O O . VAL A 1 73 ? -1.199 2.379 -9.799 1.00 96.00 73 VAL A O 1
ATOM 578 N N . LYS A 1 74 ? 0.584 2.889 -11.062 1.00 93.38 74 LYS A N 1
ATOM 579 C CA . LYS A 1 74 ? 0.330 1.855 -12.084 1.00 93.38 74 LYS A CA 1
ATOM 580 C C . LYS A 1 74 ? 0.996 0.516 -11.757 1.00 93.38 74 LYS A C 1
ATOM 582 O O . LYS A 1 74 ? 0.347 -0.519 -11.878 1.00 93.38 74 LYS A O 1
ATOM 587 N N . SER A 1 75 ? 2.248 0.547 -11.292 1.00 94.94 75 SER A N 1
ATOM 588 C CA . SER A 1 75 ? 3.080 -0.647 -11.068 1.00 94.94 75 SER A CA 1
ATOM 589 C C . SER A 1 75 ? 2.470 -1.622 -10.056 1.00 94.94 75 SER A C 1
ATOM 591 O O . SER A 1 75 ? 2.266 -1.273 -8.892 1.00 94.94 75 SER A O 1
ATOM 593 N N . SER A 1 76 ? 2.237 -2.865 -10.490 1.00 95.88 76 SER A N 1
ATOM 594 C CA . SER A 1 76 ? 1.767 -3.961 -9.632 1.00 95.88 76 SER A CA 1
ATOM 595 C C . SER A 1 76 ? 2.761 -4.289 -8.521 1.00 95.88 76 SER A C 1
ATOM 597 O O . SER A 1 76 ? 2.347 -4.571 -7.400 1.00 95.88 76 SER A O 1
ATOM 599 N N . TRP A 1 77 ? 4.064 -4.177 -8.799 1.00 95.56 77 TRP A N 1
ATOM 600 C CA . TRP A 1 77 ? 5.107 -4.406 -7.799 1.00 95.56 77 TRP A CA 1
ATOM 601 C C . TRP A 1 77 ? 5.008 -3.403 -6.645 1.00 95.56 77 TRP A C 1
ATOM 603 O O . TRP A 1 77 ? 5.002 -3.800 -5.482 1.00 95.56 77 TRP A O 1
ATOM 613 N N . ILE A 1 78 ? 4.837 -2.111 -6.962 1.00 95.50 78 ILE A N 1
ATOM 614 C CA . ILE A 1 78 ? 4.666 -1.059 -5.948 1.00 95.50 78 ILE A CA 1
ATOM 615 C C . ILE A 1 78 ? 3.387 -1.309 -5.142 1.00 95.50 78 ILE A C 1
ATOM 617 O O . ILE A 1 78 ? 3.434 -1.298 -3.914 1.00 95.50 78 ILE A O 1
ATOM 621 N N . LYS A 1 79 ? 2.259 -1.590 -5.812 1.00 97.62 79 LYS A N 1
ATOM 622 C CA . LYS A 1 79 ? 0.979 -1.885 -5.143 1.00 97.62 79 LYS A CA 1
ATOM 623 C C . LYS A 1 79 ? 1.110 -3.042 -4.153 1.00 97.62 79 LYS A C 1
ATOM 625 O O . LYS A 1 79 ? 0.681 -2.909 -3.009 1.00 97.62 79 LYS A O 1
ATOM 630 N N . ASN A 1 80 ? 1.722 -4.147 -4.580 1.00 97.31 80 ASN A N 1
ATOM 631 C CA . ASN A 1 80 ? 1.894 -5.326 -3.737 1.00 97.31 80 ASN A CA 1
ATOM 632 C C . ASN A 1 80 ? 2.809 -5.026 -2.545 1.00 97.31 80 ASN A C 1
ATOM 634 O O . ASN A 1 80 ? 2.451 -5.306 -1.408 1.00 97.31 80 ASN A O 1
ATOM 638 N N . LYS A 1 81 ? 3.949 -4.365 -2.782 1.00 96.56 81 LYS A N 1
ATOM 639 C CA . LYS A 1 81 ? 4.908 -4.039 -1.721 1.00 96.56 81 LYS A CA 1
ATOM 640 C C . LYS A 1 81 ? 4.303 -3.135 -0.641 1.00 96.56 81 LYS A C 1
ATOM 642 O O . LYS A 1 81 ? 4.536 -3.375 0.543 1.00 96.56 81 LYS A O 1
ATOM 647 N N . VAL A 1 82 ? 3.502 -2.140 -1.035 1.00 97.31 82 VAL A N 1
ATOM 648 C CA . VAL A 1 82 ? 2.771 -1.262 -0.103 1.00 97.31 82 VAL A CA 1
ATOM 649 C C . VAL A 1 82 ? 1.744 -2.062 0.705 1.00 97.31 82 VAL A C 1
ATOM 651 O O . VAL A 1 82 ? 1.719 -1.951 1.929 1.00 97.31 82 VAL A O 1
ATOM 654 N N . LEU A 1 83 ? 0.933 -2.901 0.048 1.00 96.88 83 LEU A N 1
ATOM 655 C CA . LEU A 1 83 ? -0.079 -3.732 0.711 1.00 96.88 83 LEU A CA 1
ATOM 656 C C . LEU A 1 83 ? 0.528 -4.714 1.719 1.00 96.88 83 LEU A C 1
ATOM 658 O O . LEU A 1 83 ? -0.012 -4.857 2.817 1.00 96.88 83 LEU A O 1
ATOM 662 N N . THR A 1 84 ? 1.639 -5.368 1.374 1.00 96.12 84 THR A N 1
ATOM 663 C CA . THR A 1 84 ? 2.360 -6.281 2.271 1.00 96.12 84 THR A CA 1
ATOM 664 C C . THR A 1 84 ? 2.869 -5.540 3.502 1.00 96.12 84 THR A C 1
ATOM 666 O O . THR A 1 84 ? 2.515 -5.905 4.620 1.00 96.12 84 THR A O 1
ATOM 669 N N . LYS A 1 85 ? 3.594 -4.429 3.307 1.00 94.50 85 LYS A N 1
ATOM 670 C CA . LYS A 1 85 ? 4.185 -3.659 4.411 1.00 94.50 85 LYS A CA 1
ATOM 671 C C . LYS A 1 85 ? 3.131 -3.129 5.387 1.00 94.50 85 LYS A C 1
ATOM 673 O O . LYS A 1 85 ? 3.352 -3.139 6.596 1.00 94.50 85 LYS A O 1
ATOM 678 N N . LEU A 1 86 ? 1.983 -2.688 4.871 1.00 94.19 86 LEU A N 1
ATOM 679 C CA . LEU A 1 86 ? 0.853 -2.256 5.695 1.00 94.19 86 LEU A CA 1
ATOM 680 C C . LEU A 1 86 ? 0.188 -3.438 6.401 1.00 94.19 86 LEU A C 1
ATOM 682 O O . LEU A 1 86 ? -0.111 -3.327 7.583 1.00 94.19 86 LEU A O 1
ATOM 686 N N . SER A 1 87 ? 0.010 -4.577 5.727 1.00 93.12 87 SER A N 1
ATOM 687 C CA . SER A 1 87 ? -0.610 -5.761 6.339 1.00 93.12 87 SER A CA 1
ATOM 688 C C . SER A 1 87 ? 0.191 -6.311 7.523 1.00 93.12 87 SER A C 1
ATOM 690 O O . SER A 1 87 ? -0.406 -6.833 8.456 1.00 93.12 87 SER A O 1
ATOM 692 N N . GLU A 1 88 ? 1.516 -6.169 7.507 1.00 93.06 88 GLU A N 1
ATOM 693 C CA . GLU A 1 88 ? 2.400 -6.621 8.590 1.00 93.06 88 GLU A CA 1
ATOM 694 C C . GLU A 1 88 ? 2.402 -5.672 9.799 1.00 93.06 88 GLU A C 1
ATOM 696 O O . GLU A 1 88 ? 2.540 -6.120 10.932 1.00 93.06 88 GLU A O 1
ATOM 701 N N . ASN A 1 89 ? 2.227 -4.364 9.579 1.00 91.19 89 ASN A N 1
ATOM 702 C CA . ASN A 1 89 ? 2.475 -3.342 10.606 1.00 91.19 89 ASN A CA 1
ATOM 703 C C . ASN A 1 89 ? 1.221 -2.600 11.087 1.00 91.19 89 ASN A C 1
ATOM 705 O O . ASN A 1 89 ? 1.326 -1.759 11.979 1.00 91.19 89 ASN A O 1
ATOM 709 N N . TYR A 1 90 ? 0.041 -2.876 10.518 1.00 91.00 90 TYR A N 1
ATOM 710 C CA . TYR A 1 90 ? -1.139 -2.024 10.710 1.00 91.00 90 TYR A CA 1
ATOM 711 C C . TYR A 1 90 ? -1.549 -1.821 12.176 1.00 91.00 90 TYR A C 1
ATOM 713 O O . TYR A 1 90 ? -1.970 -0.726 12.530 1.00 91.00 90 TYR A O 1
ATOM 721 N N . ARG A 1 91 ? -1.363 -2.825 13.044 1.00 91.38 91 ARG A N 1
ATOM 722 C CA . ARG A 1 91 ? -1.717 -2.743 14.474 1.00 91.38 91 ARG A CA 1
ATOM 723 C C . ARG A 1 91 ? -0.919 -1.691 15.250 1.00 91.38 91 ARG A C 1
ATOM 725 O O . ARG A 1 91 ? -1.386 -1.203 16.272 1.00 91.38 91 ARG A O 1
ATOM 732 N N . ASN A 1 92 ? 0.257 -1.312 14.752 1.00 90.56 92 ASN A N 1
ATOM 733 C CA . ASN A 1 92 ? 1.120 -0.313 15.388 1.00 90.56 92 ASN A CA 1
ATOM 734 C C . ASN A 1 92 ? 0.805 1.118 14.924 1.00 90.56 92 ASN A C 1
ATOM 736 O O . ASN A 1 92 ? 1.334 2.085 15.474 1.00 90.56 92 ASN A O 1
ATOM 740 N N . ILE A 1 93 ? -0.058 1.266 13.917 1.00 90.94 93 ILE A N 1
ATOM 741 C CA . ILE A 1 93 ? -0.422 2.546 13.316 1.00 90.94 93 ILE A CA 1
ATOM 742 C C . ILE A 1 93 ? -1.673 3.075 14.012 1.00 90.94 93 ILE A C 1
ATOM 744 O O . ILE A 1 93 ? -2.647 2.346 14.202 1.00 90.94 93 ILE A O 1
ATOM 748 N N . THR A 1 94 ? -1.676 4.354 14.374 1.00 93.00 94 THR A N 1
ATOM 749 C CA . THR A 1 94 ? -2.887 5.001 14.888 1.00 93.00 94 THR A CA 1
ATOM 750 C C . THR A 1 94 ? -3.786 5.431 13.731 1.00 93.00 94 THR A C 1
ATOM 752 O O . THR A 1 94 ? -3.301 5.847 12.676 1.00 93.00 94 THR A O 1
ATOM 755 N N . VAL A 1 95 ? -5.102 5.376 13.929 1.00 93.12 95 VAL A N 1
ATOM 756 C CA . VAL A 1 95 ? -6.098 5.752 12.911 1.00 93.12 95 VAL A CA 1
ATOM 757 C C . VAL A 1 95 ? -5.842 7.175 12.404 1.00 93.12 95 VAL A C 1
ATOM 759 O O . VAL A 1 95 ? -5.828 7.413 11.197 1.00 93.12 95 VAL A O 1
ATOM 762 N N . LYS A 1 96 ? -5.516 8.102 13.317 1.00 93.00 96 LYS A N 1
ATOM 763 C CA . LYS A 1 96 ? -5.209 9.510 13.009 1.00 93.00 96 LYS A CA 1
ATOM 764 C C . LYS A 1 96 ? -4.052 9.690 12.018 1.00 93.00 96 LYS A C 1
ATOM 766 O O . LYS A 1 96 ? -4.079 10.627 11.226 1.00 93.00 96 LYS A O 1
ATOM 771 N N . PHE A 1 97 ? -3.035 8.827 12.056 1.00 92.69 97 PHE A N 1
ATOM 772 C CA . PHE A 1 97 ? -1.835 8.959 11.216 1.00 92.69 97 PHE A CA 1
ATOM 773 C C . PHE A 1 97 ? -1.792 7.965 10.050 1.00 92.69 97 PHE A C 1
ATOM 775 O O . PHE A 1 97 ? -0.816 7.952 9.298 1.00 92.69 97 PHE A O 1
ATOM 782 N N . LEU A 1 98 ? -2.843 7.162 9.863 1.00 94.19 98 LEU A N 1
ATOM 783 C CA . LEU A 1 98 ? -2.886 6.101 8.860 1.00 94.19 98 LEU A CA 1
ATOM 784 C C . LEU A 1 98 ? -2.622 6.615 7.441 1.00 94.19 98 LEU A C 1
ATOM 786 O O . LEU A 1 98 ? -1.795 6.058 6.722 1.00 94.19 98 LEU A O 1
ATOM 790 N N . GLU A 1 99 ? -3.295 7.689 7.037 1.00 95.69 99 GLU A N 1
ATOM 791 C CA . GLU A 1 99 ? -3.169 8.234 5.684 1.00 95.69 99 GLU A CA 1
ATOM 792 C C . GLU A 1 99 ? -1.757 8.766 5.400 1.00 95.69 99 GLU A C 1
ATOM 794 O O . GLU A 1 99 ? -1.145 8.399 4.395 1.00 95.69 99 GLU A O 1
ATOM 799 N N . SER A 1 100 ? -1.201 9.559 6.323 1.00 95.69 100 SER A N 1
ATOM 800 C CA . SER A 1 100 ? 0.171 10.075 6.221 1.00 95.69 100 SER A CA 1
ATOM 801 C C . SER A 1 100 ? 1.198 8.941 6.148 1.00 95.69 100 SER A C 1
ATOM 803 O O . SER A 1 100 ? 2.111 8.957 5.313 1.00 95.69 100 SER A O 1
ATOM 805 N N . TYR A 1 101 ? 1.004 7.899 6.959 1.00 94.94 101 TYR A N 1
ATOM 806 C CA . TYR A 1 101 ? 1.850 6.715 6.931 1.00 94.94 101 TYR A CA 1
ATOM 807 C C . TYR A 1 101 ? 1.778 5.994 5.578 1.00 94.94 101 TYR A C 1
ATOM 809 O O . TYR A 1 101 ? 2.816 5.691 4.988 1.00 94.94 101 TYR A O 1
ATOM 817 N N . ILE A 1 102 ? 0.575 5.754 5.041 1.00 96.56 102 ILE A N 1
ATOM 818 C CA . ILE A 1 102 ? 0.400 5.101 3.734 1.00 96.56 102 ILE A CA 1
ATOM 819 C C . ILE A 1 102 ? 1.076 5.917 2.628 1.00 96.56 102 ILE A C 1
ATOM 821 O O . ILE A 1 102 ? 1.829 5.349 1.836 1.00 96.56 102 ILE A O 1
ATOM 825 N N . ASN A 1 103 ? 0.865 7.233 2.593 1.00 97.06 103 ASN A N 1
ATOM 826 C CA . ASN A 1 103 ? 1.488 8.117 1.605 1.00 97.06 103 ASN A CA 1
ATOM 827 C C . ASN A 1 103 ? 3.021 8.056 1.678 1.00 97.06 103 ASN A C 1
ATOM 829 O O . ASN A 1 103 ? 3.686 7.889 0.654 1.00 97.06 103 ASN A O 1
ATOM 833 N N . THR A 1 104 ? 3.579 8.068 2.889 1.00 96.56 104 THR A N 1
ATOM 834 C CA . THR A 1 104 ? 5.023 7.910 3.119 1.00 96.56 104 THR A CA 1
ATOM 835 C C . THR A 1 104 ? 5.538 6.563 2.603 1.00 96.56 104 THR A C 1
ATOM 837 O O . THR A 1 104 ? 6.588 6.481 1.963 1.00 96.56 104 THR A O 1
ATOM 840 N N . VAL A 1 105 ? 4.797 5.477 2.840 1.00 96.56 105 VAL A N 1
ATOM 841 C CA . VAL A 1 105 ? 5.169 4.140 2.355 1.00 96.56 105 VAL A CA 1
ATOM 842 C C . VAL A 1 105 ? 5.109 4.057 0.828 1.00 96.56 105 VAL A C 1
ATOM 844 O O . VAL A 1 105 ? 6.007 3.459 0.226 1.00 96.56 105 VAL A O 1
ATOM 847 N N . ILE A 1 106 ? 4.104 4.662 0.188 1.00 97.31 106 ILE A N 1
ATOM 848 C CA . ILE A 1 106 ? 4.002 4.739 -1.277 1.00 97.31 106 ILE A CA 1
ATOM 849 C C . ILE A 1 106 ? 5.233 5.442 -1.856 1.00 97.31 106 ILE A C 1
ATOM 851 O O . ILE A 1 106 ? 5.871 4.902 -2.764 1.00 97.31 106 ILE A O 1
ATOM 855 N N . GLU A 1 107 ? 5.597 6.599 -1.308 1.00 97.06 107 GLU A N 1
ATOM 856 C CA . GLU A 1 107 ? 6.709 7.409 -1.808 1.00 97.06 107 GLU A CA 1
ATOM 857 C C . GLU A 1 107 ? 8.056 6.693 -1.650 1.00 97.06 107 GLU A C 1
ATOM 859 O O . GLU A 1 107 ? 8.813 6.531 -2.609 1.00 97.06 107 GLU A O 1
ATOM 864 N N . ASN A 1 108 ? 8.311 6.116 -0.476 1.00 96.50 108 ASN A N 1
ATOM 865 C CA . ASN A 1 108 ? 9.519 5.326 -0.235 1.00 96.50 108 ASN A CA 1
ATOM 866 C C . ASN A 1 108 ? 9.624 4.111 -1.170 1.00 96.50 108 ASN A C 1
ATOM 868 O O . ASN A 1 108 ? 10.707 3.770 -1.662 1.00 96.50 108 ASN A O 1
ATOM 872 N N . THR A 1 109 ? 8.494 3.462 -1.460 1.00 96.69 109 THR A N 1
ATOM 873 C CA . THR A 1 109 ? 8.452 2.320 -2.382 1.00 96.69 109 THR A CA 1
ATOM 874 C C . THR A 1 109 ? 8.740 2.752 -3.822 1.00 96.69 109 THR A C 1
ATOM 876 O O . THR A 1 109 ? 9.479 2.059 -4.525 1.00 96.69 109 THR A O 1
ATOM 879 N N . ARG A 1 110 ? 8.228 3.911 -4.261 1.00 95.81 110 ARG A N 1
ATOM 880 C CA . ARG A 1 110 ? 8.560 4.507 -5.567 1.00 95.81 110 ARG A CA 1
ATOM 881 C C . ARG A 1 110 ? 10.042 4.818 -5.682 1.00 95.81 110 ARG A C 1
ATOM 883 O O . ARG A 1 110 ? 10.675 4.397 -6.647 1.00 95.81 110 ARG A O 1
ATOM 890 N N . ASN A 1 111 ? 10.601 5.488 -4.682 1.00 95.06 111 ASN A N 1
ATOM 891 C CA . ASN A 1 111 ? 12.015 5.850 -4.664 1.00 95.06 111 ASN A CA 1
ATOM 892 C C . ASN A 1 111 ? 12.909 4.611 -4.748 1.00 95.06 111 ASN A C 1
ATOM 894 O O . ASN A 1 111 ? 13.857 4.581 -5.534 1.00 95.06 111 ASN A O 1
ATOM 898 N N . THR A 1 112 ? 12.544 3.542 -4.040 1.00 94.50 112 THR A N 1
ATOM 899 C CA . THR A 1 112 ? 13.233 2.248 -4.128 1.00 94.50 112 THR A CA 1
ATOM 900 C C . THR A 1 112 ? 13.139 1.650 -5.534 1.00 94.50 112 THR A C 1
ATOM 902 O O . THR A 1 112 ? 14.153 1.252 -6.108 1.00 94.50 112 THR A O 1
ATOM 905 N N . TYR A 1 113 ? 11.937 1.622 -6.116 1.00 92.62 113 TYR A N 1
ATOM 906 C CA . TYR A 1 113 ? 11.701 1.092 -7.460 1.00 92.62 113 TYR A CA 1
ATOM 907 C C . TYR A 1 113 ? 12.544 1.819 -8.517 1.00 92.62 113 TYR A C 1
ATOM 909 O O . TYR A 1 113 ? 13.286 1.188 -9.273 1.00 92.62 113 TYR A O 1
ATOM 917 N N . TYR A 1 114 ? 12.489 3.153 -8.540 1.00 89.69 114 TYR A N 1
ATOM 918 C CA . TYR A 1 114 ? 13.226 3.950 -9.518 1.00 89.69 114 TYR A CA 1
ATOM 919 C C . TYR A 1 114 ? 14.737 3.934 -9.277 1.00 89.69 114 TYR A C 1
ATOM 921 O O . TYR A 1 114 ? 15.497 3.915 -10.243 1.00 89.69 114 TYR A O 1
ATOM 929 N N . SER A 1 115 ? 15.189 3.899 -8.021 1.00 91.00 115 SER A N 1
ATOM 930 C CA . SER A 1 115 ? 16.612 3.761 -7.690 1.00 91.00 115 SER A CA 1
ATOM 931 C C . SER A 1 115 ? 17.178 2.444 -8.224 1.00 91.00 115 SER A C 1
ATOM 933 O O . SER A 1 115 ? 18.205 2.440 -8.904 1.00 91.00 115 SER A O 1
ATOM 935 N N . ASN A 1 116 ? 16.466 1.334 -8.021 1.00 89.94 116 ASN A N 1
ATOM 936 C CA . ASN A 1 116 ? 16.873 0.029 -8.539 1.00 89.94 116 ASN A CA 1
ATOM 937 C C . ASN A 1 116 ? 16.883 -0.009 -10.070 1.00 89.94 116 ASN A C 1
ATOM 939 O O . ASN A 1 116 ? 17.837 -0.516 -10.657 1.00 89.94 116 ASN A O 1
ATOM 943 N N . TYR A 1 117 ? 15.882 0.587 -10.723 1.00 86.38 117 TYR A N 1
ATOM 944 C CA . TYR A 1 117 ? 15.866 0.713 -12.181 1.00 86.38 117 TYR A CA 1
ATOM 945 C C . TYR A 1 117 ? 17.074 1.506 -12.702 1.00 86.38 117 TYR A C 1
ATOM 947 O O . TYR A 1 117 ? 17.762 1.058 -13.616 1.00 86.38 117 TYR A O 1
ATOM 955 N N . ARG A 1 118 ? 17.400 2.649 -12.085 1.00 86.25 118 ARG A N 1
ATOM 956 C CA . ARG A 1 118 ? 18.582 3.446 -12.459 1.00 86.25 118 ARG A CA 1
ATOM 957 C C . ARG A 1 118 ? 19.882 2.666 -12.268 1.00 86.25 118 ARG A C 1
ATOM 959 O O . ARG A 1 118 ? 20.740 2.720 -13.144 1.00 86.25 118 ARG A O 1
ATOM 966 N N . LYS A 1 119 ? 20.021 1.917 -11.167 1.00 86.25 119 LYS A N 1
ATOM 967 C CA . LYS A 1 119 ? 21.175 1.030 -10.932 1.00 86.25 119 LYS A CA 1
ATOM 968 C C . LYS A 1 119 ? 21.285 -0.040 -12.016 1.00 86.25 119 LYS A C 1
ATOM 970 O O . LYS A 1 119 ? 22.360 -0.213 -12.576 1.00 86.25 119 LYS A O 1
ATOM 975 N N . TYR A 1 120 ? 20.178 -0.701 -12.357 1.00 82.50 120 TYR A N 1
ATOM 976 C CA . TYR A 1 120 ? 20.140 -1.691 -13.433 1.00 82.50 120 TYR A CA 1
ATOM 977 C C . TYR A 1 120 ? 20.570 -1.086 -14.775 1.00 82.50 120 TYR A C 1
ATOM 979 O O . TYR A 1 120 ? 21.436 -1.643 -15.443 1.00 82.50 120 TYR A O 1
ATOM 987 N N . ILE A 1 121 ? 20.021 0.072 -15.153 1.00 81.44 121 ILE A N 1
ATOM 988 C CA . ILE A 1 121 ? 20.383 0.750 -16.404 1.00 81.44 121 ILE A CA 1
ATOM 989 C C . ILE A 1 121 ? 21.855 1.163 -16.408 1.00 81.44 121 ILE A C 1
ATOM 991 O O . ILE A 1 121 ? 22.520 0.968 -17.418 1.00 81.44 121 ILE A O 1
ATOM 995 N N . LYS A 1 122 ? 22.380 1.697 -15.298 1.00 77.44 122 LYS A N 1
ATOM 996 C CA . LYS A 1 122 ? 23.795 2.078 -15.180 1.00 77.44 122 LYS A CA 1
ATOM 997 C C . LYS A 1 122 ? 24.716 0.864 -15.315 1.00 77.44 122 LYS A C 1
ATOM 999 O O . LYS A 1 122 ? 25.688 0.925 -16.055 1.00 77.44 122 LYS A O 1
ATOM 1004 N N . ASN A 1 123 ? 24.381 -0.241 -14.654 1.00 75.81 123 ASN A N 1
ATOM 1005 C CA . ASN A 1 123 ? 25.184 -1.463 -14.689 1.00 75.81 123 ASN A CA 1
ATOM 1006 C C . ASN A 1 123 ? 25.142 -2.148 -16.064 1.00 75.81 123 ASN A C 1
ATOM 1008 O O . ASN A 1 123 ? 26.128 -2.745 -16.477 1.00 75.81 123 ASN A O 1
ATOM 1012 N N . ASN A 1 124 ? 24.029 -2.027 -16.794 1.00 67.62 124 ASN A N 1
ATOM 1013 C CA . ASN A 1 124 ? 23.880 -2.589 -18.140 1.00 67.62 124 ASN A CA 1
ATOM 1014 C C . ASN A 1 124 ? 24.212 -1.603 -19.268 1.00 67.62 124 ASN A C 1
ATOM 1016 O O . ASN A 1 124 ? 24.190 -1.994 -20.431 1.00 67.62 124 ASN A O 1
ATOM 1020 N N . ALA A 1 125 ? 24.546 -0.345 -18.966 1.00 60.44 125 ALA A N 1
ATOM 1021 C CA . ALA A 1 125 ? 24.961 0.634 -19.972 1.00 60.44 125 ALA A CA 1
ATOM 1022 C C . ALA A 1 125 ? 26.225 0.183 -20.722 1.00 60.44 125 ALA A C 1
ATOM 1024 O O . ALA A 1 125 ? 26.333 0.431 -21.918 1.00 60.44 125 ALA A O 1
ATOM 1025 N N . ASN A 1 126 ? 27.110 -0.558 -20.047 1.00 58.31 126 ASN A N 1
ATOM 1026 C CA . ASN A 1 126 ? 28.332 -1.120 -20.629 1.00 58.31 126 ASN A CA 1
ATOM 1027 C C . ASN A 1 126 ? 28.100 -2.443 -21.390 1.00 58.31 126 ASN A C 1
ATOM 1029 O O . ASN A 1 126 ? 28.976 -2.875 -22.125 1.00 58.31 126 ASN A O 1
ATOM 1033 N N . ASN A 1 127 ? 26.922 -3.065 -21.238 1.00 55.94 127 ASN A N 1
ATOM 1034 C CA . ASN A 1 127 ? 26.523 -4.312 -21.909 1.00 55.94 127 ASN A CA 1
ATOM 1035 C C . ASN A 1 127 ? 25.489 -4.074 -23.018 1.00 55.94 127 ASN A C 1
ATOM 1037 O O . ASN A 1 127 ? 24.813 -5.007 -23.454 1.00 55.94 127 ASN A O 1
ATOM 1041 N N . ARG A 1 128 ? 25.332 -2.826 -23.477 1.00 55.81 128 ARG A N 1
ATOM 1042 C CA . ARG A 1 128 ? 24.511 -2.528 -24.650 1.00 55.81 128 ARG A CA 1
ATOM 1043 C C . ARG A 1 128 ? 25.237 -3.043 -25.889 1.00 55.81 128 ARG A C 1
ATOM 1045 O O . ARG A 1 128 ? 25.887 -2.280 -26.593 1.00 55.81 128 ARG A O 1
ATOM 1052 N N . ALA A 1 129 ? 25.068 -4.328 -26.190 1.00 57.25 129 ALA A N 1
ATOM 1053 C CA . ALA A 1 129 ? 24.913 -4.710 -27.581 1.00 57.25 129 ALA A CA 1
ATOM 1054 C C . ALA A 1 129 ? 23.749 -3.856 -28.090 1.00 57.25 129 ALA A C 1
ATOM 1056 O O . ALA A 1 129 ? 22.595 -4.076 -27.711 1.00 57.25 129 ALA A O 1
ATOM 1057 N N . LEU A 1 130 ? 24.069 -2.783 -28.818 1.00 55.34 130 LEU A N 1
ATOM 1058 C CA . LEU A 1 130 ? 23.062 -2.036 -29.551 1.00 55.34 130 LEU A CA 1
ATOM 1059 C C . LEU A 1 130 ? 22.296 -3.092 -30.353 1.00 55.34 130 LEU A C 1
ATOM 1061 O O . LEU A 1 130 ? 22.941 -3.896 -31.032 1.00 55.34 130 LEU A O 1
ATOM 1065 N N . PRO A 1 131 ? 20.963 -3.188 -30.230 1.00 52.16 131 PRO A N 1
ATOM 1066 C CA . PRO A 1 131 ? 20.218 -4.005 -31.167 1.00 52.16 131 PRO A CA 1
ATOM 1067 C C . PRO A 1 131 ? 20.662 -3.582 -32.568 1.00 52.16 131 PRO A C 1
ATOM 1069 O O . PRO A 1 131 ? 20.640 -2.390 -32.874 1.00 52.16 131 PRO A O 1
ATOM 1072 N N . ASN A 1 132 ? 21.118 -4.546 -33.374 1.00 55.53 132 ASN A N 1
ATOM 1073 C CA . ASN A 1 132 ? 21.371 -4.372 -34.803 1.00 55.53 132 ASN A CA 1
ATOM 1074 C C . ASN A 1 132 ? 20.026 -4.067 -35.478 1.00 55.53 132 ASN A C 1
ATOM 1076 O O . ASN A 1 132 ? 19.444 -4.902 -36.167 1.00 55.53 132 ASN A O 1
ATOM 1080 N N . PHE A 1 133 ? 19.472 -2.886 -35.233 1.00 54.78 133 PHE A N 1
ATOM 1081 C CA . PHE A 1 133 ? 18.469 -2.337 -36.109 1.00 54.78 133 PHE A CA 1
ATOM 1082 C C . PHE A 1 133 ? 19.213 -1.941 -37.370 1.00 54.78 133 PHE A C 1
ATOM 1084 O O . PHE A 1 133 ? 20.184 -1.189 -37.322 1.00 54.78 133 PHE A O 1
ATOM 1091 N N . THR A 1 134 ? 18.783 -2.484 -38.503 1.00 58.31 134 THR A N 1
ATOM 1092 C CA . THR A 1 134 ? 19.189 -1.954 -39.796 1.00 58.31 134 THR A CA 1
ATOM 1093 C C . THR A 1 134 ? 18.676 -0.520 -39.842 1.00 58.31 134 THR A C 1
ATOM 1095 O O . THR A 1 134 ? 17.479 -0.297 -40.032 1.00 58.31 134 THR A O 1
ATOM 1098 N N . GLU A 1 135 ? 19.548 0.455 -39.586 1.00 61.28 135 GLU A N 1
ATOM 1099 C CA . GLU A 1 135 ? 19.224 1.852 -39.841 1.00 61.28 135 GLU A CA 1
ATOM 1100 C C . GLU A 1 135 ? 18.803 1.938 -41.305 1.00 61.28 135 GLU A C 1
ATOM 1102 O O . GLU A 1 135 ? 19.551 1.561 -42.214 1.00 61.28 135 GLU A O 1
ATOM 1107 N N . ARG A 1 136 ? 17.553 2.342 -41.548 1.00 63.09 136 ARG A N 1
ATOM 1108 C CA . ARG A 1 136 ? 17.098 2.566 -42.913 1.00 63.09 136 ARG A CA 1
ATOM 1109 C C . ARG A 1 136 ? 17.843 3.807 -43.393 1.00 63.09 136 ARG A C 1
ATOM 1111 O O . ARG A 1 136 ? 17.572 4.912 -42.934 1.00 63.09 136 ARG A O 1
ATOM 1118 N N . ASN A 1 137 ? 18.838 3.589 -44.246 1.00 64.44 137 ASN A N 1
ATOM 1119 C CA . ASN A 1 137 ? 19.726 4.628 -44.747 1.00 64.44 137 ASN A CA 1
ATOM 1120 C C . ASN A 1 137 ? 18.969 5.442 -45.806 1.00 64.44 137 ASN A C 1
ATOM 1122 O O . ASN A 1 137 ? 19.059 5.190 -47.007 1.00 64.44 137 ASN A O 1
ATOM 1126 N N . TYR A 1 138 ? 18.094 6.332 -45.345 1.00 70.44 138 TYR A N 1
ATOM 1127 C CA . TYR A 1 138 ? 17.319 7.195 -46.220 1.00 70.44 138 TYR A CA 1
ATOM 1128 C C . TYR A 1 138 ? 18.235 8.236 -46.867 1.00 70.44 138 TYR A C 1
ATOM 1130 O O . TYR A 1 138 ? 19.115 8.796 -46.209 1.00 70.44 138 TYR A O 1
ATOM 1138 N N . SER A 1 139 ? 18.021 8.518 -48.154 1.00 75.38 139 SER A N 1
ATOM 1139 C CA . SER A 1 139 ? 18.733 9.608 -48.821 1.00 75.38 139 SER A CA 1
ATOM 1140 C C . SER A 1 139 ? 18.392 10.948 -48.161 1.00 75.38 139 SER A C 1
ATOM 1142 O O . SER A 1 139 ? 17.328 11.117 -47.560 1.00 75.38 139 SER A O 1
ATOM 1144 N N . L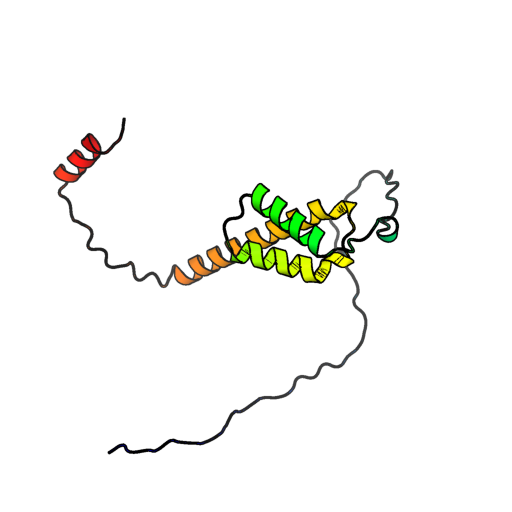YS A 1 140 ? 19.290 11.927 -48.302 1.00 77.25 140 LYS A N 1
ATOM 1145 C CA . LYS A 1 140 ? 19.093 13.291 -47.788 1.00 77.25 140 LYS A CA 1
ATOM 1146 C C . LYS A 1 140 ? 17.764 13.907 -48.253 1.00 77.25 140 LYS A C 1
ATOM 1148 O O . LYS A 1 140 ? 17.110 14.605 -47.485 1.00 77.25 140 LYS A O 1
ATOM 1153 N N . ASP A 1 141 ? 17.345 13.596 -49.477 1.00 78.75 141 ASP A N 1
ATOM 1154 C CA . ASP A 1 141 ? 16.095 14.096 -50.054 1.00 78.75 141 ASP A CA 1
ATOM 1155 C C . ASP A 1 141 ? 14.860 13.474 -49.393 1.00 78.75 141 ASP A C 1
ATOM 1157 O O . ASP A 1 141 ? 13.864 14.158 -49.164 1.00 78.75 141 ASP A O 1
ATOM 1161 N N . TYR A 1 142 ? 14.930 12.192 -49.021 1.00 77.69 142 TYR A N 1
ATOM 1162 C CA . TYR A 1 142 ? 13.833 11.526 -48.323 1.00 77.69 142 TYR A CA 1
ATOM 1163 C C . TYR A 1 142 ? 13.677 12.036 -46.887 1.00 77.69 142 TYR A C 1
ATOM 1165 O O . TYR A 1 142 ? 12.556 12.195 -46.415 1.00 77.69 142 TYR A O 1
ATOM 1173 N N . TRP A 1 143 ? 14.780 12.367 -46.210 1.00 79.88 143 TRP A N 1
ATOM 1174 C CA . TRP A 1 143 ? 14.725 13.033 -44.905 1.00 79.88 143 TRP A CA 1
ATOM 1175 C C . TRP A 1 143 ? 13.993 14.371 -44.971 1.00 79.88 143 TRP A C 1
ATOM 1177 O O . TRP A 1 143 ? 13.086 14.608 -44.176 1.00 79.88 143 TRP A O 1
ATOM 1187 N N . LYS A 1 144 ? 14.323 15.195 -45.970 1.00 79.44 144 LYS A N 1
ATOM 1188 C CA . LYS A 1 144 ? 13.654 16.478 -46.197 1.00 79.44 144 LYS A CA 1
ATOM 1189 C C . LYS A 1 144 ? 12.153 16.304 -46.459 1.00 79.44 144 LYS A C 1
ATOM 1191 O O . LYS A 1 144 ? 11.343 17.013 -45.874 1.00 79.44 144 LYS A O 1
ATOM 1196 N N . TYR A 1 145 ? 11.775 15.310 -47.267 1.00 82.31 145 TYR A N 1
ATOM 1197 C CA . TYR A 1 145 ? 10.368 14.965 -47.494 1.00 82.31 145 TYR A CA 1
ATOM 1198 C C . TYR A 1 145 ? 9.636 14.596 -46.194 1.00 82.31 145 TYR A C 1
ATOM 1200 O O . TYR A 1 145 ? 8.523 15.066 -45.966 1.00 82.31 145 TYR A O 1
ATOM 1208 N N . LEU A 1 146 ? 10.237 13.767 -45.333 1.00 78.81 146 LEU A N 1
ATOM 1209 C CA . LEU A 1 146 ? 9.618 13.379 -44.062 1.00 78.81 146 LEU A CA 1
ATOM 1210 C C . LEU A 1 146 ? 9.432 14.585 -43.132 1.00 78.81 146 LEU A C 1
ATOM 1212 O O . LEU A 1 146 ? 8.374 14.709 -42.524 1.00 78.81 146 LEU A O 1
ATOM 1216 N N . GLU A 1 147 ? 10.418 15.478 -43.039 1.00 76.75 147 GLU A N 1
ATOM 1217 C CA . GLU A 1 147 ? 10.321 16.696 -42.222 1.00 76.75 147 GLU A CA 1
ATOM 1218 C C . GLU A 1 147 ? 9.197 17.624 -42.697 1.00 76.75 147 GLU A C 1
ATOM 1220 O O . GLU A 1 147 ? 8.448 18.147 -41.876 1.00 76.75 147 GLU A O 1
ATOM 1225 N N . GLU A 1 148 ? 9.040 17.789 -44.011 1.00 79.62 148 GLU A N 1
ATOM 1226 C CA . GLU A 1 148 ? 8.015 18.659 -44.599 1.00 79.62 148 GLU A CA 1
ATOM 1227 C C . GLU A 1 148 ? 6.597 18.070 -44.503 1.00 79.62 148 GLU A C 1
ATOM 1229 O O . GLU A 1 148 ? 5.629 18.825 -44.446 1.00 79.62 148 GLU A O 1
ATOM 1234 N N . ASN A 1 149 ? 6.457 16.738 -44.479 1.00 75.38 149 ASN A N 1
ATOM 1235 C CA . ASN A 1 149 ? 5.153 16.068 -44.590 1.00 75.38 149 ASN A CA 1
ATOM 1236 C C . ASN A 1 149 ? 4.674 15.363 -43.310 1.00 75.38 149 ASN A C 1
ATOM 1238 O O . ASN A 1 149 ? 3.494 15.029 -43.218 1.00 75.38 149 ASN A O 1
ATOM 1242 N N . LEU A 1 150 ? 5.552 15.099 -42.336 1.00 70.69 150 LEU A N 1
ATOM 1243 C CA . LEU A 1 150 ? 5.197 14.410 -41.083 1.00 70.69 150 LEU A CA 1
ATOM 1244 C C . LEU A 1 150 ? 5.300 15.296 -39.839 1.00 70.69 150 LEU A C 1
ATOM 1246 O O . LEU A 1 150 ? 4.825 14.893 -38.774 1.00 70.69 150 LEU A O 1
ATOM 1250 N N . CYS A 1 151 ? 5.882 16.493 -39.942 1.00 51.09 151 CYS A N 1
ATOM 1251 C CA . CYS A 1 151 ? 5.751 17.492 -38.889 1.00 51.09 151 CYS A CA 1
ATOM 1252 C C . CYS A 1 151 ? 4.319 18.044 -38.911 1.00 51.09 151 CYS A C 1
ATOM 1254 O O . CYS A 1 151 ? 3.964 18.858 -39.759 1.00 51.09 151 CYS A O 1
ATOM 1256 N N . PHE A 1 152 ? 3.489 17.559 -37.984 1.00 52.44 152 PHE A N 1
ATOM 1257 C CA . PHE A 1 152 ? 2.158 18.093 -37.705 1.00 52.44 152 PHE A CA 1
ATOM 1258 C C . PHE A 1 152 ? 2.261 19.583 -37.338 1.00 52.44 152 PHE A C 1
ATOM 1260 O O . PHE A 1 152 ? 2.771 19.911 -36.264 1.00 52.44 152 PHE A O 1
ATOM 1267 N N . ASN A 1 153 ? 1.780 20.458 -38.224 1.00 42.78 153 ASN A N 1
ATOM 1268 C CA . ASN A 1 153 ? 1.270 21.778 -37.841 1.00 42.78 153 ASN A CA 1
ATOM 1269 C C . ASN A 1 153 ? -0.161 21.636 -37.318 1.00 42.78 153 ASN A C 1
ATOM 1271 O O . ASN A 1 153 ? -0.923 20.845 -37.923 1.00 42.78 153 ASN A O 1
#

Secondary structure (DSSP, 8-state):
--------------------------------------S--------GGGSPBP--HHHHHHHHHHHHHHTT---HHHHHHHHHHHHHHGGGSBGGGHHHHHHHHHHHHHHHHHHHHHHHHHHHGGG------------HHHHHHHHHHHS--

pLDDT: mean 73.65, std 22.31, range [34.53, 98.25]

Foldseek 3Di:
DDDDDDDDDDDDDDDDDDDDPDDDDDDDDDDDDDDPDDPPDPPPDDDLVVFAADDDLVVLLVLLVVVCVVVVPDDPVLSVQLSVVCSVCRRVDGPVCSNVVSVVSSVVSVVVVVVVVVVVCVVCVVVPPPPPDPPPPDDPVVVVVCVVPVPDD

Organism: Clostridium perfringens (NCBI:txid1502)

Radius of gyration: 29.01 Å; chains: 1; bounding box: 42×78×75 Å

Sequence (153 aa):
PLPNKLPNNENITIPDTTSIEGNQATPRYIRNNNIDIDSNSNSKEFNADMYEKCTSLVDVRNKVKELLKAARVKSSWIKNKVLTKLSENYRNITVKFLESYINTVIENTRNTYYSNYRKYIKNNANNRALPNFTERNYSKDYWKYLEENLCFN